Protein AF-A0A0B1TLU8-F1 (afdb_monomer_lite)

Secondary structure (DSSP, 8-state):
--S-HHHHHHHHS---TT--STTHHHHHHHHHHHHHHHHHHHHHH-STTPPPPTT--HHHHHHHHHHHHIIIIIIHHHHHHH-

pLDDT: mean 81.84, std 9.23, range [52.06, 94.0]

Radius of gyration: 17.62 Å; chains: 1; bounding box: 36×38×36 Å

Foldseek 3Di:
DQPDPPLVCCVVPPDCVPPDDPCPVVVSVVVSVCVVVVLVVVCVVDDPSPDDDPPPCVVSVVVVVVVCCCCVPPVVVVVVVVD

Sequence (83 aa):
MYFMPGAFFALAFPILNTRSLPGEVFVYYAQHLAIVLVPVYLMHLKGAFEPEKAYDYSWTAFGLCVFLLYHFIFLQGMALITL

Structure (mmCIF, N/CA/C/O backbone):
data_AF-A0A0B1TLU8-F1
#
_entry.id   AF-A0A0B1TLU8-F1
#
loop_
_atom_site.group_PDB
_atom_site.id
_atom_site.type_symbol
_atom_site.label_atom_id
_atom_site.label_alt_id
_atom_site.label_comp_id
_atom_site.label_asym_id
_atom_site.label_entity_id
_atom_site.label_seq_id
_atom_site.pdbx_PDB_ins_code
_atom_site.Cartn_x
_atom_site.Cartn_y
_atom_site.Cartn_z
_atom_site.occupancy
_atom_site.B_iso_or_equiv
_atom_site.auth_seq_id
_atom_site.auth_comp_id
_atom_site.auth_asym_id
_atom_site.auth_atom_id
_atom_site.pdbx_PDB_model_num
ATOM 1 N N . MET A 1 1 ? -6.880 -4.246 5.682 1.00 52.06 1 MET A N 1
ATOM 2 C CA . MET A 1 1 ? -6.964 -4.219 4.200 1.00 52.06 1 MET A CA 1
ATOM 3 C C . MET A 1 1 ? -6.802 -2.789 3.665 1.00 52.06 1 MET A C 1
ATOM 5 O O . MET A 1 1 ? -7.445 -2.422 2.697 1.00 52.06 1 MET A O 1
ATOM 9 N N . TYR A 1 2 ? -5.968 -1.951 4.293 1.00 53.03 2 TYR A N 1
ATOM 10 C CA . TYR A 1 2 ? -6.026 -0.500 4.057 1.00 53.03 2 TYR A CA 1
ATOM 11 C C . TYR A 1 2 ? -4.983 0.021 3.060 1.00 53.03 2 TYR A C 1
ATOM 13 O O . TYR A 1 2 ? -5.152 1.098 2.510 1.00 53.03 2 TYR A O 1
ATOM 21 N N . PHE A 1 3 ? -3.947 -0.767 2.756 1.00 55.50 3 PHE A N 1
ATOM 22 C CA . PHE A 1 3 ? -2.879 -0.390 1.826 1.00 55.50 3 PHE A CA 1
ATOM 23 C C . PHE A 1 3 ? -2.497 -1.560 0.908 1.00 55.50 3 PHE A C 1
ATOM 25 O O . PHE A 1 3 ? -1.361 -2.021 0.896 1.00 55.50 3 PHE A O 1
ATOM 32 N N . MET A 1 4 ? -3.453 -2.053 0.114 1.00 62.00 4 MET A N 1
ATOM 33 C CA . MET A 1 4 ? -3.176 -2.990 -0.991 1.00 62.00 4 MET A CA 1
ATOM 34 C C . MET A 1 4 ? -3.438 -2.414 -2.401 1.00 62.00 4 MET A C 1
ATOM 36 O O . MET A 1 4 ? -3.926 -3.147 -3.260 1.00 62.00 4 MET A O 1
ATOM 40 N N . PRO A 1 5 ? -3.103 -1.146 -2.719 1.00 64.00 5 PRO A N 1
ATOM 41 C CA . PRO A 1 5 ? -3.249 -0.668 -4.093 1.00 64.00 5 PRO A CA 1
ATOM 42 C C . PRO A 1 5 ? -2.297 -1.407 -5.049 1.00 64.00 5 PRO A C 1
ATOM 44 O O . PRO A 1 5 ? -2.681 -1.749 -6.162 1.00 64.00 5 PRO A O 1
ATOM 47 N N . GLY A 1 6 ? -1.075 -1.724 -4.603 1.00 71.31 6 GLY A N 1
ATOM 48 C CA . GLY A 1 6 ? -0.027 -2.280 -5.465 1.00 71.31 6 GLY A CA 1
ATOM 49 C C . GLY A 1 6 ? -0.368 -3.637 -6.086 1.00 71.31 6 GLY A C 1
ATOM 50 O O . GLY A 1 6 ? -0.202 -3.811 -7.288 1.00 71.31 6 GLY A O 1
ATOM 51 N N . ALA A 1 7 ? -0.891 -4.584 -5.298 1.00 80.00 7 ALA A N 1
ATOM 52 C CA . ALA A 1 7 ? -1.215 -5.918 -5.810 1.00 80.00 7 ALA A CA 1
ATOM 53 C C . ALA A 1 7 ? -2.394 -5.892 -6.798 1.00 80.00 7 ALA A C 1
ATOM 55 O O . ALA A 1 7 ? -2.362 -6.578 -7.817 1.00 80.00 7 ALA A O 1
ATOM 56 N N . PHE A 1 8 ? -3.396 -5.049 -6.532 1.00 77.06 8 PHE A N 1
ATOM 57 C CA . PHE A 1 8 ? -4.510 -4.821 -7.451 1.00 77.06 8 PHE A CA 1
ATOM 58 C C . PHE A 1 8 ? -4.049 -4.166 -8.755 1.00 77.06 8 PHE A C 1
ATOM 60 O O . PHE A 1 8 ? -4.405 -4.642 -9.832 1.00 77.06 8 PHE A O 1
ATOM 67 N N . PHE A 1 9 ? -3.225 -3.117 -8.680 1.00 79.62 9 PHE A N 1
ATOM 68 C CA . PHE A 1 9 ? -2.701 -2.454 -9.875 1.00 79.62 9 PHE A CA 1
ATOM 69 C C . PHE A 1 9 ? -1.784 -3.356 -10.695 1.00 79.62 9 PHE A C 1
ATOM 71 O O . PHE A 1 9 ? -1.833 -3.294 -11.915 1.00 79.62 9 PHE A O 1
ATOM 78 N N . ALA A 1 10 ? -1.010 -4.232 -10.060 1.00 81.25 10 ALA A N 1
ATOM 79 C CA . ALA A 1 10 ? -0.187 -5.212 -10.759 1.00 81.25 10 ALA A CA 1
ATOM 80 C C . ALA A 1 10 ? -1.019 -6.286 -11.491 1.00 81.25 10 ALA A C 1
ATOM 82 O O . ALA A 1 10 ? -0.630 -6.741 -12.563 1.00 81.25 10 ALA A O 1
ATOM 83 N N . LEU A 1 11 ? -2.190 -6.667 -10.965 1.00 82.00 11 LEU A N 1
ATOM 84 C CA . LEU A 1 11 ? -3.120 -7.545 -11.687 1.00 82.00 11 LEU A CA 1
ATOM 85 C C . LEU A 1 11 ? -3.838 -6.813 -12.834 1.00 82.00 11 LEU A C 1
ATOM 87 O O . LEU A 1 11 ? -4.028 -7.403 -13.896 1.00 82.00 11 LEU A O 1
ATOM 91 N N . ALA A 1 12 ? -4.222 -5.546 -12.636 1.00 83.38 12 ALA A N 1
ATOM 92 C CA . ALA A 1 12 ? -4.926 -4.739 -13.639 1.00 83.38 12 ALA A CA 1
ATOM 93 C C . ALA A 1 12 ? -4.013 -4.253 -14.781 1.00 83.38 12 ALA A C 1
ATOM 95 O O . ALA A 1 12 ? -4.418 -4.251 -15.942 1.00 83.38 12 ALA A O 1
ATOM 96 N N . PHE A 1 13 ? -2.778 -3.866 -14.457 1.00 83.75 13 PHE A N 1
ATOM 97 C CA . PHE A 1 13 ? -1.761 -3.365 -15.381 1.00 83.75 13 PHE A CA 1
ATOM 98 C C . PHE A 1 13 ? -0.481 -4.204 -15.250 1.00 83.75 13 PHE A C 1
ATOM 100 O O . PHE A 1 13 ? 0.495 -3.776 -14.625 1.00 83.75 13 PHE A O 1
ATOM 107 N N . PRO A 1 14 ? -0.474 -5.423 -15.812 1.00 81.12 14 PRO A N 1
ATOM 108 C CA . PRO A 1 14 ? 0.635 -6.344 -15.641 1.00 81.12 14 PRO A CA 1
ATOM 109 C C . PRO A 1 14 ? 1.860 -5.894 -16.444 1.00 81.12 14 PRO A C 1
ATOM 111 O O . PRO A 1 14 ? 1.813 -5.734 -17.664 1.00 81.12 14 PRO A O 1
ATOM 114 N N . ILE A 1 15 ? 2.996 -5.739 -15.763 1.00 76.44 15 ILE A N 1
ATOM 115 C CA . ILE A 1 15 ? 4.283 -5.445 -16.405 1.00 76.44 15 ILE A CA 1
ATOM 116 C C . ILE A 1 15 ? 4.977 -6.777 -16.690 1.00 76.44 15 ILE A C 1
ATOM 118 O O . ILE A 1 15 ? 5.677 -7.333 -15.842 1.00 76.44 15 ILE A O 1
ATOM 122 N N . LEU A 1 16 ? 4.745 -7.304 -17.892 1.00 79.00 16 LEU A N 1
ATOM 123 C CA . LEU A 1 16 ? 5.315 -8.580 -18.346 1.00 79.00 16 LEU A CA 1
ATOM 124 C C . LEU A 1 16 ? 6.543 -8.403 -19.249 1.00 79.00 16 LEU A C 1
ATOM 126 O O . LEU A 1 16 ? 7.265 -9.364 -19.485 1.00 79.00 16 LEU A O 1
ATOM 130 N N . ASN A 1 17 ? 6.816 -7.177 -19.708 1.00 76.50 17 ASN A N 1
ATOM 131 C CA . ASN A 1 17 ? 7.875 -6.868 -20.680 1.00 76.50 17 ASN A CA 1
ATOM 132 C C . ASN A 1 17 ? 9.299 -7.204 -20.205 1.00 76.50 17 ASN A C 1
ATOM 134 O O . ASN A 1 17 ? 10.211 -7.275 -21.018 1.00 76.50 17 ASN A O 1
ATOM 138 N N . THR A 1 18 ? 9.502 -7.392 -18.901 1.00 74.69 18 THR A N 1
ATOM 139 C CA . THR A 1 18 ? 10.801 -7.725 -18.298 1.00 74.69 18 THR A CA 1
ATOM 140 C C . THR A 1 18 ? 10.930 -9.199 -17.906 1.00 74.69 18 THR A C 1
ATOM 142 O O . THR A 1 18 ? 11.972 -9.589 -17.384 1.00 74.69 18 THR A O 1
ATOM 145 N N . ARG A 1 19 ? 9.894 -10.020 -18.135 1.00 75.31 19 ARG A N 1
ATOM 146 C CA . ARG A 1 19 ? 9.843 -11.434 -17.725 1.00 75.31 19 ARG A CA 1
ATOM 147 C C . A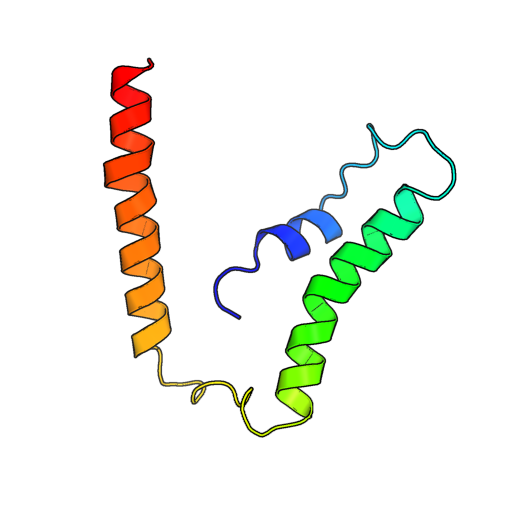RG A 1 19 ? 10.085 -12.351 -18.917 1.00 75.31 19 ARG A C 1
ATOM 149 O O . ARG A 1 19 ? 9.149 -12.721 -19.624 1.00 75.31 19 ARG A O 1
ATOM 156 N N . SER A 1 20 ? 11.349 -12.688 -19.144 1.00 73.94 20 SER A N 1
ATOM 157 C CA . SER A 1 20 ? 11.798 -13.434 -20.328 1.00 73.94 20 SER A CA 1
ATOM 158 C C . SER A 1 20 ? 11.976 -14.932 -20.076 1.00 73.94 20 SER A C 1
ATOM 160 O O . SER A 1 20 ? 12.123 -15.689 -21.038 1.00 73.94 20 SER A O 1
ATOM 162 N N . LEU A 1 21 ? 11.992 -15.380 -18.814 1.00 81.88 21 LEU A N 1
ATOM 163 C CA . LEU A 1 21 ? 12.186 -16.794 -18.492 1.00 81.88 21 LEU A CA 1
ATOM 164 C C . LEU A 1 21 ? 10.850 -17.557 -18.468 1.00 81.88 21 LEU A C 1
ATOM 166 O O . LEU A 1 21 ? 9.815 -17.024 -18.044 1.00 81.88 21 LEU A O 1
ATOM 170 N N . PRO A 1 22 ? 10.853 -18.838 -18.882 1.00 77.56 22 PRO A N 1
ATOM 171 C CA . PRO A 1 22 ? 9.657 -19.665 -18.832 1.00 77.56 22 PRO A CA 1
ATOM 172 C C . PRO A 1 22 ? 9.173 -19.812 -17.382 1.00 77.56 22 PRO A C 1
ATOM 174 O O . PRO A 1 22 ? 9.922 -20.219 -16.499 1.00 77.56 22 PRO A O 1
ATOM 177 N N . GLY A 1 23 ? 7.903 -19.479 -17.136 1.00 81.19 23 GLY A N 1
ATOM 178 C CA . GLY A 1 23 ? 7.254 -19.617 -15.826 1.00 81.19 23 GLY A CA 1
ATOM 179 C C . GLY A 1 23 ? 7.226 -18.352 -14.960 1.00 81.19 23 GLY A C 1
ATOM 180 O O . GLY A 1 23 ? 6.415 -18.279 -14.038 1.00 81.19 23 GLY A O 1
ATOM 181 N N . GLU A 1 24 ? 7.997 -17.310 -15.276 1.00 85.81 24 GLU A N 1
ATOM 182 C CA . GLU A 1 24 ? 7.989 -16.063 -14.489 1.00 85.81 24 GLU A CA 1
ATOM 183 C C . GLU A 1 24 ? 6.654 -15.323 -14.550 1.00 85.81 24 GLU A C 1
ATOM 185 O O . GLU A 1 24 ? 6.247 -14.684 -13.577 1.00 85.81 24 GLU A O 1
ATOM 190 N N . VAL A 1 25 ? 5.960 -15.414 -15.685 1.00 84.25 25 VAL A N 1
ATOM 191 C CA . VAL A 1 25 ? 4.614 -14.857 -15.862 1.00 84.25 25 VAL A CA 1
ATOM 192 C C . VAL A 1 25 ? 3.604 -15.623 -15.009 1.00 84.25 25 VAL A C 1
ATOM 194 O O . VAL A 1 25 ? 2.753 -15.019 -14.370 1.00 84.25 25 VAL A O 1
ATOM 197 N N . PHE A 1 26 ? 3.717 -16.948 -14.919 1.00 86.94 26 PHE A N 1
ATOM 198 C CA . PHE A 1 26 ? 2.837 -17.733 -14.055 1.00 86.94 26 PHE A CA 1
ATOM 199 C C . PHE A 1 26 ? 3.065 -17.394 -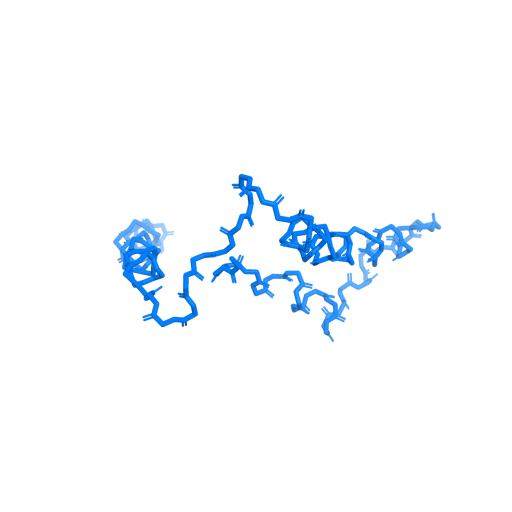12.578 1.00 86.94 26 PHE A C 1
ATOM 201 O O . PHE A 1 26 ? 2.117 -17.081 -11.856 1.00 86.94 26 PHE A O 1
ATOM 208 N N . VAL A 1 27 ? 4.330 -17.383 -12.145 1.00 88.81 27 VAL A N 1
ATOM 209 C CA . VAL A 1 27 ? 4.701 -17.032 -10.768 1.00 88.81 27 VAL A CA 1
ATOM 210 C C . VAL A 1 27 ? 4.273 -15.601 -10.433 1.00 88.81 27 VAL A C 1
ATOM 212 O O . VAL A 1 27 ? 3.799 -15.367 -9.324 1.00 88.81 27 VAL A O 1
ATOM 215 N N . TYR A 1 28 ? 4.348 -14.664 -11.389 1.00 88.50 28 TYR A N 1
ATOM 216 C CA . TYR A 1 28 ? 3.825 -13.304 -11.230 1.00 88.50 28 TYR A CA 1
ATOM 217 C C . TYR A 1 28 ? 2.374 -13.304 -10.760 1.00 88.50 28 TYR A C 1
ATOM 219 O O . TYR A 1 28 ? 2.063 -12.763 -9.698 1.00 88.50 28 TYR A O 1
ATOM 227 N N . TYR A 1 29 ? 1.495 -13.916 -11.553 1.00 86.75 29 TYR A N 1
ATOM 228 C CA . TYR A 1 29 ? 0.066 -13.907 -11.288 1.00 86.75 29 TYR A CA 1
ATOM 229 C C . TYR A 1 29 ? -0.258 -14.707 -10.032 1.00 86.75 29 TYR A C 1
ATOM 231 O O . TYR A 1 29 ? -1.043 -14.237 -9.213 1.00 86.75 29 TYR A O 1
ATOM 239 N N . ALA A 1 30 ? 0.394 -15.855 -9.824 1.00 89.69 30 ALA A N 1
ATOM 240 C CA . ALA A 1 30 ? 0.204 -16.668 -8.627 1.00 89.69 30 ALA A CA 1
ATOM 241 C C . ALA A 1 30 ? 0.551 -15.896 -7.342 1.00 89.69 30 ALA A C 1
ATOM 243 O O . ALA A 1 30 ? -0.215 -15.926 -6.379 1.00 89.69 30 ALA A O 1
ATOM 244 N N . GLN A 1 31 ? 1.664 -15.156 -7.333 1.00 89.50 31 GLN A N 1
ATOM 245 C CA . GLN A 1 31 ? 2.070 -14.346 -6.181 1.00 89.50 31 GLN A CA 1
ATOM 246 C C . GLN A 1 31 ? 1.101 -13.192 -5.920 1.00 89.50 31 GLN A C 1
ATOM 248 O O . GLN A 1 31 ? 0.674 -12.993 -4.784 1.00 89.50 31 GLN A O 1
ATOM 253 N N . HIS A 1 32 ? 0.713 -12.452 -6.959 1.00 86.88 32 HIS A N 1
ATOM 254 C CA . HIS A 1 32 ? -0.206 -11.323 -6.800 1.00 86.88 32 HIS A CA 1
ATOM 255 C C . HIS A 1 32 ? -1.598 -11.777 -6.359 1.00 86.88 32 HIS A C 1
ATOM 257 O O . HIS A 1 32 ? -2.213 -11.143 -5.502 1.00 86.88 32 HIS A O 1
ATOM 263 N N . LEU A 1 33 ? -2.058 -12.919 -6.869 1.00 88.25 33 LEU A N 1
ATOM 264 C CA . LEU A 1 33 ? -3.292 -13.552 -6.426 1.00 88.25 33 LEU A CA 1
ATOM 265 C C . LEU A 1 33 ? -3.200 -13.987 -4.955 1.00 88.25 33 LEU A C 1
ATOM 267 O O . LEU A 1 33 ? -4.120 -13.722 -4.185 1.00 88.25 33 LEU A O 1
ATOM 271 N N . ALA A 1 34 ? -2.089 -14.602 -4.538 1.00 89.19 34 ALA A N 1
ATOM 272 C CA . ALA A 1 34 ? -1.887 -15.028 -3.154 1.00 89.19 34 ALA A CA 1
ATOM 273 C C . ALA A 1 34 ? -1.909 -13.844 -2.173 1.00 89.19 34 ALA A C 1
ATOM 275 O O . ALA A 1 34 ? -2.546 -13.936 -1.125 1.00 89.19 34 ALA A O 1
ATOM 276 N N . ILE A 1 35 ? -1.293 -12.712 -2.533 1.00 89.00 35 ILE A N 1
ATOM 277 C CA . ILE A 1 35 ? -1.307 -11.488 -1.714 1.00 89.00 35 ILE A CA 1
ATOM 278 C C . ILE A 1 35 ? -2.741 -10.997 -1.460 1.00 89.00 35 ILE A C 1
ATOM 280 O O . ILE A 1 35 ? -3.026 -10.499 -0.374 1.00 89.00 35 ILE A O 1
ATOM 284 N N . VAL A 1 36 ? -3.652 -11.163 -2.423 1.00 85.62 36 VAL A N 1
ATOM 285 C CA . VAL A 1 36 ? -5.063 -10.765 -2.278 1.00 85.62 36 VAL A CA 1
ATOM 286 C C . VAL A 1 36 ? -5.888 -11.837 -1.559 1.00 85.62 36 VAL A C 1
ATOM 288 O O . VAL A 1 36 ? -6.677 -11.513 -0.673 1.00 85.62 36 VAL A O 1
ATOM 291 N N . LEU A 1 37 ? -5.717 -13.114 -1.908 1.00 86.56 37 LEU A N 1
ATOM 292 C CA . LEU A 1 37 ? -6.563 -14.202 -1.408 1.00 86.56 37 LEU A CA 1
ATOM 293 C C . LEU A 1 37 ? -6.248 -14.611 0.033 1.00 86.56 37 LEU A C 1
ATOM 295 O O . LEU A 1 37 ? -7.172 -14.885 0.797 1.00 86.56 37 LEU A O 1
ATOM 299 N N . VAL A 1 38 ? -4.973 -14.640 0.423 1.00 87.50 38 VAL A N 1
ATOM 300 C CA . VAL A 1 38 ? -4.552 -15.043 1.776 1.00 87.50 38 VAL A CA 1
ATOM 301 C C . VAL A 1 38 ? -5.218 -14.202 2.875 1.00 87.50 38 VAL A C 1
ATOM 303 O O . VAL A 1 38 ? -5.819 -14.797 3.769 1.00 87.50 38 VAL A O 1
ATOM 306 N N . PRO A 1 39 ? -5.197 -12.855 2.850 1.00 81.25 39 PRO A N 1
ATOM 307 C CA . PRO A 1 39 ? -5.847 -12.067 3.896 1.00 81.25 39 PRO A CA 1
ATOM 308 C C . PRO A 1 39 ? -7.372 -12.234 3.902 1.00 81.25 39 PRO A C 1
ATOM 310 O O . PRO A 1 39 ? -7.964 -12.241 4.976 1.00 81.25 39 PRO A O 1
ATOM 313 N N . VAL A 1 40 ? -8.013 -12.418 2.741 1.00 82.94 40 VAL A N 1
ATOM 314 C CA . VAL A 1 40 ? -9.460 -12.700 2.657 1.00 82.94 40 VAL A CA 1
ATOM 315 C C . VAL A 1 40 ? -9.790 -14.041 3.309 1.00 82.94 40 VAL A C 1
ATOM 317 O O . VAL A 1 40 ? -10.735 -14.136 4.092 1.00 82.94 40 VAL A O 1
ATOM 320 N N . TYR A 1 41 ? -8.978 -15.062 3.046 1.00 84.81 41 TYR A N 1
ATOM 321 C CA . TYR A 1 41 ? -9.122 -16.375 3.665 1.00 84.81 41 TYR A CA 1
ATOM 322 C C . TYR A 1 41 ? -8.910 -16.326 5.187 1.00 84.81 41 TYR A C 1
ATOM 324 O O . TYR A 1 41 ? -9.704 -16.889 5.941 1.00 84.81 41 TYR A O 1
ATOM 332 N N . LEU A 1 42 ? -7.893 -15.596 5.656 1.00 84.31 42 LEU A N 1
ATOM 333 C CA . LEU A 1 42 ? -7.634 -15.407 7.088 1.00 84.31 42 LEU A CA 1
ATOM 334 C C . LEU A 1 42 ? -8.772 -14.652 7.792 1.00 84.31 42 LEU A C 1
ATOM 336 O O . LEU A 1 42 ? -9.163 -15.035 8.893 1.00 84.31 42 LEU A O 1
ATOM 340 N N . MET A 1 43 ? -9.355 -13.637 7.144 1.00 82.12 43 MET A N 1
ATOM 341 C CA . MET A 1 43 ? -10.544 -12.941 7.654 1.00 82.12 43 MET A CA 1
ATOM 342 C C . MET A 1 43 ? -11.769 -13.869 7.730 1.00 82.12 43 MET A C 1
ATOM 344 O O . MET A 1 43 ? -12.566 -13.759 8.661 1.00 82.12 43 MET A O 1
ATOM 348 N N . HIS A 1 44 ? -11.915 -14.810 6.789 1.00 80.62 44 HIS A N 1
ATOM 349 C CA . HIS A 1 44 ? -13.018 -15.776 6.783 1.00 80.62 44 HIS A CA 1
ATOM 350 C C . HIS A 1 44 ? -12.914 -16.821 7.908 1.00 80.62 44 HIS A C 1
ATOM 352 O O . HIS A 1 44 ? -13.937 -17.235 8.451 1.00 80.62 44 HIS A O 1
ATOM 358 N N . LEU A 1 45 ? -11.698 -17.238 8.282 1.00 83.31 45 LEU A N 1
ATOM 359 C CA . LEU A 1 45 ? -11.469 -18.204 9.367 1.00 83.31 45 LEU A CA 1
ATOM 360 C C . LEU A 1 45 ? -11.910 -17.685 10.750 1.00 83.31 45 LEU A C 1
ATOM 362 O O . LEU A 1 45 ? -12.257 -18.502 11.600 1.00 83.31 45 LEU A O 1
ATOM 366 N N . LYS A 1 46 ? -11.968 -16.354 10.936 1.00 68.69 46 LYS A N 1
ATOM 367 C CA . LYS A 1 46 ? -12.282 -15.647 12.197 1.00 68.69 46 LYS A CA 1
ATOM 368 C C . LYS A 1 46 ? -11.339 -16.021 13.361 1.00 68.69 46 LYS A C 1
ATOM 370 O O . LYS A 1 46 ? -10.618 -17.012 13.322 1.00 68.69 46 LYS A O 1
ATOM 375 N N . GLY A 1 47 ? -11.267 -15.175 14.391 1.00 76.00 47 GLY A N 1
ATOM 376 C CA . GLY A 1 47 ? -10.306 -15.306 15.499 1.00 76.00 47 GLY A CA 1
ATOM 377 C C . GLY A 1 47 ? -9.389 -14.086 15.599 1.00 76.00 47 GLY A C 1
ATOM 378 O O . GLY A 1 47 ? -9.867 -12.961 15.592 1.00 76.00 47 GLY A O 1
ATOM 379 N N . ALA A 1 48 ? -8.067 -14.280 15.653 1.00 72.44 48 ALA A N 1
ATOM 380 C CA . ALA A 1 48 ? -7.099 -13.177 15.780 1.00 72.44 48 ALA A CA 1
ATOM 381 C C . ALA A 1 48 ? -7.022 -12.237 14.554 1.00 72.44 48 ALA A C 1
ATOM 383 O O . ALA A 1 48 ? -6.415 -11.174 14.633 1.00 72.44 48 ALA A O 1
ATOM 384 N N . PHE A 1 49 ? -7.622 -12.631 13.426 1.00 69.62 49 PHE A N 1
ATOM 385 C CA . PHE A 1 49 ? -7.661 -11.866 12.173 1.00 69.62 49 PHE A CA 1
ATOM 386 C C . PHE A 1 49 ? -9.051 -11.289 11.877 1.00 69.62 49 PHE A C 1
ATOM 388 O O . PHE A 1 49 ? -9.364 -10.991 10.723 1.00 69.62 49 PHE A O 1
ATOM 395 N N . GLU A 1 50 ? -9.907 -11.175 12.896 1.00 74.62 50 GLU A N 1
ATOM 396 C CA . GLU A 1 50 ? -11.218 -10.559 12.733 1.00 74.62 50 GLU A CA 1
ATOM 397 C C . GLU A 1 50 ? -11.049 -9.0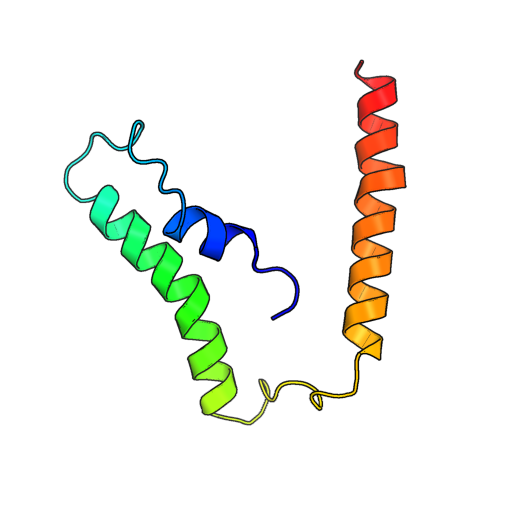79 12.348 1.00 74.62 50 GLU A C 1
ATOM 399 O O . GLU A 1 50 ? -10.368 -8.333 13.057 1.00 74.62 50 GLU A O 1
ATOM 404 N N . PRO A 1 51 ? -11.600 -8.649 11.197 1.00 70.00 51 PRO A N 1
ATOM 405 C CA . PRO A 1 51 ? -11.506 -7.259 10.792 1.00 70.00 51 PRO A CA 1
ATOM 406 C C . PRO A 1 51 ? -12.285 -6.378 11.770 1.00 70.00 51 PRO A C 1
ATOM 408 O O . PRO A 1 51 ? -13.293 -6.789 12.347 1.00 70.00 51 PRO A O 1
ATOM 411 N N . G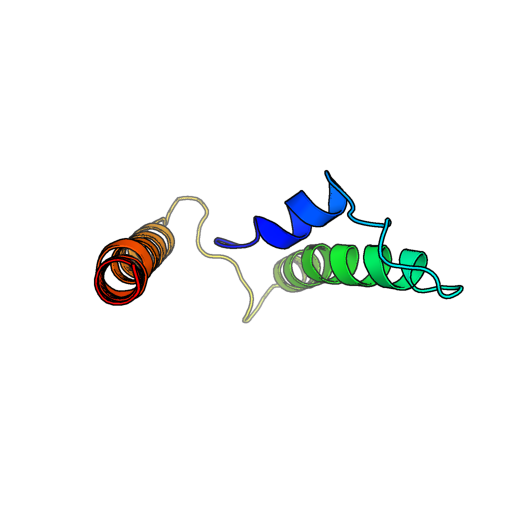LU A 1 52 ? -11.829 -5.138 11.926 1.00 72.25 52 GLU A N 1
ATOM 412 C CA . GLU A 1 52 ? -12.565 -4.121 12.671 1.00 72.25 52 GLU A CA 1
ATOM 413 C C . GLU A 1 52 ? -13.987 -3.966 12.126 1.00 72.25 52 GLU A C 1
ATOM 415 O O . GLU A 1 52 ? -14.273 -4.251 10.957 1.00 72.25 52 GLU A O 1
ATOM 420 N N . LYS A 1 53 ? -14.898 -3.502 12.989 1.00 79.62 53 LYS A N 1
ATOM 421 C CA . LYS A 1 53 ? -16.276 -3.216 12.581 1.00 79.62 53 LYS A CA 1
ATOM 422 C C . LYS A 1 53 ? -16.236 -2.294 11.365 1.00 79.62 53 LYS A C 1
ATOM 424 O O . LYS A 1 53 ? -15.529 -1.297 11.382 1.00 79.62 53 LYS A O 1
ATOM 429 N N . ALA A 1 54 ? -17.046 -2.583 10.348 1.00 69.94 54 ALA A N 1
ATOM 430 C CA . ALA A 1 54 ? -17.0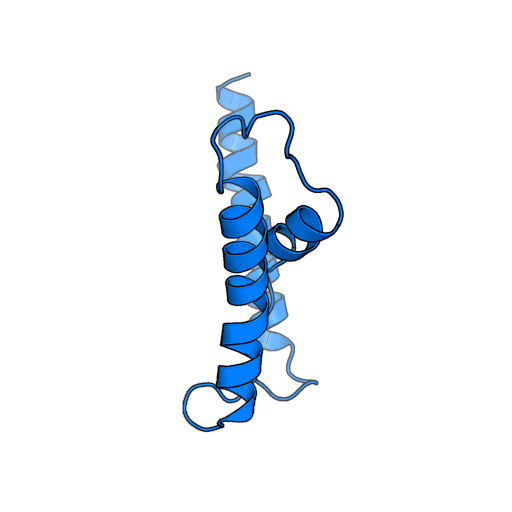20 -1.865 9.068 1.00 69.94 54 ALA A CA 1
ATOM 431 C C . ALA A 1 54 ? -17.240 -0.339 9.169 1.00 69.94 54 ALA A C 1
ATOM 433 O O . ALA A 1 54 ? -16.976 0.373 8.206 1.00 69.94 54 ALA A O 1
ATOM 434 N N . TYR A 1 55 ? -17.724 0.147 10.316 1.00 74.88 55 TYR A N 1
ATOM 435 C CA . TYR A 1 55 ? -17.972 1.557 10.619 1.00 74.88 55 TYR A CA 1
ATOM 436 C C . TYR A 1 55 ? -16.935 2.187 11.563 1.00 74.88 55 TYR A C 1
ATOM 438 O O . TYR A 1 55 ? -17.038 3.376 11.859 1.00 74.88 55 TYR A O 1
ATOM 446 N N . ASP A 1 56 ? -15.964 1.420 12.063 1.00 81.44 56 ASP A N 1
ATOM 447 C CA . ASP A 1 56 ? -14.862 1.955 12.858 1.00 81.44 56 ASP A CA 1
ATOM 448 C C . ASP A 1 56 ? -13.684 2.278 11.939 1.00 81.44 56 ASP A C 1
ATOM 450 O O . ASP A 1 56 ? -12.915 1.413 11.524 1.00 81.44 56 ASP A O 1
ATOM 454 N N . TYR A 1 57 ? -13.571 3.556 11.586 1.00 79.25 57 TYR A N 1
ATOM 455 C CA . TYR A 1 57 ? -12.501 4.054 10.725 1.00 79.25 57 TYR A CA 1
ATOM 456 C C . TYR A 1 57 ? -11.338 4.649 11.516 1.00 79.25 57 TYR A C 1
ATOM 458 O O . TYR A 1 57 ? -10.426 5.200 10.903 1.00 79.25 57 TYR A O 1
ATOM 466 N N . SER A 1 58 ? -11.339 4.557 12.848 1.00 84.75 58 SER A N 1
ATOM 467 C CA . SER A 1 58 ? -10.362 5.242 13.704 1.00 84.75 58 SER A CA 1
ATOM 468 C C . SER A 1 58 ? -8.924 4.857 13.339 1.00 84.75 58 SER A C 1
ATOM 470 O O . SER A 1 58 ? -8.077 5.722 13.108 1.00 84.75 58 SER A O 1
ATOM 472 N N . TRP A 1 59 ? -8.670 3.558 13.169 1.00 82.44 59 TRP A N 1
ATOM 473 C CA . TRP A 1 59 ? -7.364 3.035 12.762 1.00 82.44 59 TRP A CA 1
ATOM 474 C C . TRP A 1 59 ? -7.034 3.283 11.294 1.00 82.44 59 TRP A C 1
ATOM 476 O O . TRP A 1 59 ? -5.874 3.521 10.954 1.00 82.44 59 TRP A O 1
ATOM 486 N N . THR A 1 60 ? -8.047 3.298 10.426 1.00 83.38 60 THR A N 1
ATOM 487 C CA . THR A 1 60 ? -7.873 3.650 9.010 1.00 83.38 60 THR A CA 1
ATOM 488 C C . THR A 1 60 ? -7.420 5.099 8.866 1.00 83.38 60 THR A C 1
ATOM 490 O O . THR A 1 60 ? -6.443 5.381 8.173 1.00 83.38 60 THR A O 1
ATOM 493 N N . ALA A 1 61 ? -8.105 6.015 9.553 1.00 86.19 61 ALA A N 1
ATOM 494 C CA . ALA A 1 61 ? -7.804 7.438 9.553 1.00 86.19 61 ALA A CA 1
ATOM 495 C C . ALA A 1 61 ? -6.426 7.705 10.167 1.00 86.19 61 ALA A C 1
ATOM 497 O O . ALA A 1 61 ? -5.623 8.424 9.576 1.00 86.19 61 ALA A O 1
ATOM 498 N N . PHE A 1 62 ? -6.109 7.069 11.299 1.00 88.75 62 PHE A N 1
ATOM 499 C CA . PHE A 1 62 ? -4.788 7.177 11.914 1.00 88.75 62 PHE A CA 1
ATOM 500 C C . PHE A 1 62 ? -3.672 6.676 10.983 1.00 88.75 62 PHE A C 1
ATOM 502 O O . PHE A 1 62 ? -2.693 7.388 10.755 1.00 88.75 62 PHE A O 1
ATOM 509 N N . GLY A 1 63 ? -3.838 5.490 10.389 1.00 87.31 63 GLY A N 1
ATOM 510 C CA . GLY A 1 63 ? -2.874 4.927 9.442 1.00 87.31 63 GLY A CA 1
ATOM 511 C C . GLY A 1 63 ? -2.674 5.810 8.208 1.00 87.31 63 GLY A C 1
ATOM 512 O O . GLY A 1 63 ? -1.538 6.019 7.782 1.00 87.31 63 GLY A O 1
ATOM 513 N N . LEU A 1 64 ? -3.754 6.389 7.672 1.00 87.50 64 LEU A N 1
ATOM 514 C CA . LEU A 1 64 ? -3.685 7.338 6.561 1.00 87.50 64 LEU A CA 1
ATOM 515 C C . LEU A 1 64 ? -2.935 8.618 6.952 1.00 87.50 64 LEU A C 1
ATOM 517 O O . LEU A 1 64 ? -2.086 9.075 6.190 1.00 87.50 64 LEU A O 1
ATOM 521 N N . CYS A 1 65 ? -3.194 9.173 8.138 1.00 90.75 65 CYS A N 1
ATOM 522 C CA . CYS A 1 65 ? -2.467 10.337 8.644 1.00 90.75 65 CYS A CA 1
ATOM 523 C C . CYS A 1 65 ? -0.962 10.059 8.754 1.00 90.75 65 CYS A C 1
ATOM 525 O O . CYS A 1 65 ? -0.160 10.850 8.264 1.00 90.75 65 CYS A O 1
ATOM 527 N N . VAL A 1 66 ? -0.566 8.919 9.330 1.00 91.00 66 VAL A N 1
ATOM 528 C CA . VAL A 1 66 ? 0.852 8.525 9.425 1.00 91.00 66 VAL A CA 1
ATOM 529 C C . VAL A 1 66 ? 1.470 8.349 8.035 1.00 91.00 66 VAL A C 1
ATOM 531 O O . VAL A 1 66 ? 2.570 8.843 7.782 1.00 91.00 66 VAL A O 1
ATOM 534 N N . PHE A 1 67 ? 0.755 7.699 7.113 1.00 88.38 67 PHE A N 1
ATOM 535 C CA . PHE A 1 67 ? 1.205 7.515 5.734 1.00 88.38 67 PHE A CA 1
ATOM 536 C C . PHE A 1 67 ? 1.437 8.854 5.018 1.00 88.38 67 PHE A C 1
ATOM 538 O O . PHE A 1 67 ? 2.474 9.035 4.374 1.00 88.38 67 PHE A O 1
ATOM 545 N N . LEU A 1 68 ? 0.504 9.800 5.156 1.00 90.06 68 LEU A N 1
ATOM 546 C CA . LEU A 1 68 ? 0.615 11.138 4.575 1.00 90.06 68 LEU A CA 1
ATOM 547 C C . LEU A 1 68 ? 1.782 11.917 5.183 1.00 90.06 68 LEU A C 1
ATOM 549 O O . LEU A 1 68 ? 2.568 12.498 4.439 1.00 90.06 68 LEU A O 1
ATOM 553 N N . LEU A 1 69 ? 1.947 11.888 6.507 1.00 94.00 69 LEU A N 1
ATOM 554 C CA . LEU A 1 69 ? 3.070 12.548 7.177 1.00 94.00 69 LEU A CA 1
ATOM 555 C C . LEU A 1 69 ? 4.417 12.003 6.687 1.00 94.00 69 LEU A C 1
ATOM 557 O O . LEU A 1 69 ? 5.316 12.784 6.384 1.00 94.00 69 LEU A O 1
ATOM 561 N N . TYR A 1 70 ? 4.549 10.683 6.538 1.00 91.50 70 TYR A N 1
ATOM 562 C CA . TYR A 1 70 ? 5.766 10.076 5.996 1.00 91.50 70 TYR A CA 1
ATOM 563 C C . TYR A 1 70 ? 6.079 10.567 4.572 1.00 91.50 70 TYR A C 1
ATOM 565 O O . TYR A 1 70 ? 7.219 10.928 4.278 1.00 91.50 70 TYR A O 1
ATOM 573 N N . HIS A 1 71 ? 5.074 10.651 3.697 1.00 91.12 71 HIS A N 1
ATOM 574 C CA . HIS A 1 71 ? 5.283 11.103 2.319 1.00 91.12 71 HIS A CA 1
ATOM 575 C C . HIS A 1 71 ? 5.587 12.603 2.233 1.00 91.12 71 HIS A C 1
ATOM 577 O O . HIS A 1 71 ? 6.540 12.998 1.567 1.00 91.12 71 HIS A O 1
ATOM 583 N N . PHE A 1 72 ? 4.814 13.443 2.920 1.00 91.44 72 PHE A N 1
ATOM 584 C CA . PHE A 1 72 ? 4.914 14.899 2.788 1.00 91.44 72 PHE A CA 1
ATOM 585 C C . PHE A 1 72 ? 6.019 15.538 3.626 1.00 91.44 72 PHE A C 1
ATOM 587 O O . PHE A 1 72 ? 6.465 16.630 3.286 1.00 91.44 72 PHE A O 1
ATOM 594 N N . ILE A 1 73 ? 6.457 14.902 4.712 1.00 91.81 73 ILE A N 1
ATOM 595 C CA . ILE A 1 73 ? 7.544 15.435 5.540 1.00 91.81 73 ILE A CA 1
ATOM 596 C C . ILE A 1 73 ? 8.853 14.763 5.151 1.00 91.81 73 ILE A C 1
ATOM 598 O O . ILE A 1 73 ? 9.802 15.439 4.761 1.00 91.81 73 ILE A O 1
ATOM 602 N N . PHE A 1 74 ? 8.910 13.432 5.239 1.00 91.38 74 PHE A N 1
ATOM 603 C CA . PHE A 1 74 ? 10.170 12.718 5.072 1.00 91.38 74 PHE A CA 1
ATOM 604 C C . PHE A 1 74 ? 10.542 12.564 3.599 1.00 91.38 74 PHE A C 1
ATOM 606 O O . PHE A 1 74 ? 11.580 13.071 3.180 1.00 91.38 74 PHE A O 1
ATOM 613 N N . LEU A 1 75 ? 9.697 11.910 2.796 1.00 90.56 75 LEU A N 1
ATOM 614 C CA . LEU A 1 75 ? 10.025 11.670 1.386 1.00 90.56 75 LEU A CA 1
ATOM 615 C C . LEU A 1 75 ? 10.126 12.977 0.594 1.00 90.56 75 LEU A C 1
ATOM 617 O O . LEU A 1 75 ? 11.094 13.165 -0.138 1.00 90.56 75 LEU A O 1
ATOM 621 N N . GLN A 1 76 ? 9.179 13.897 0.779 1.00 91.00 76 GLN A N 1
ATOM 622 C CA . GLN A 1 76 ? 9.213 15.199 0.114 1.00 91.00 76 GLN A CA 1
ATOM 623 C C . GLN A 1 76 ? 10.402 16.053 0.576 1.00 91.00 76 GLN A C 1
ATOM 625 O O . GLN A 1 76 ? 11.042 16.695 -0.252 1.00 91.00 76 GLN A O 1
ATOM 630 N N . GLY A 1 77 ? 10.732 16.052 1.873 1.00 92.25 77 GLY A N 1
ATOM 631 C CA . GLY A 1 77 ? 11.899 16.769 2.389 1.00 92.25 77 GLY A CA 1
ATOM 632 C C . GLY A 1 77 ? 13.208 16.225 1.815 1.00 92.25 77 GLY A C 1
ATOM 633 O O . GLY A 1 77 ? 14.036 16.995 1.337 1.00 92.25 77 GLY A O 1
ATOM 634 N N . MET A 1 78 ? 13.362 14.899 1.784 1.00 92.50 78 MET A N 1
ATOM 635 C CA . MET A 1 78 ? 14.507 14.241 1.148 1.00 92.50 78 MET A CA 1
ATOM 636 C C . MET A 1 78 ? 14.599 14.587 -0.337 1.00 92.50 78 MET A C 1
ATOM 638 O O . MET A 1 78 ? 15.682 14.934 -0.805 1.00 92.50 78 MET A O 1
ATOM 642 N N . ALA A 1 79 ? 13.475 14.547 -1.059 1.00 91.38 79 ALA A N 1
ATOM 643 C CA . ALA A 1 79 ? 13.426 14.904 -2.470 1.00 91.38 79 ALA A CA 1
ATOM 644 C C . ALA A 1 79 ? 13.921 16.336 -2.70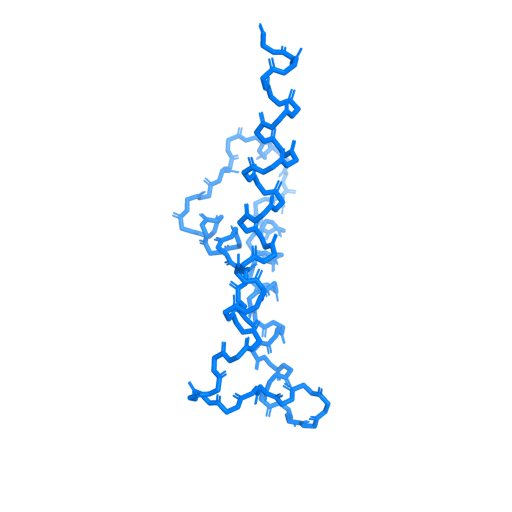1 1.00 91.38 79 ALA A C 1
ATOM 646 O O . ALA A 1 79 ? 14.779 16.528 -3.545 1.00 91.38 79 ALA A O 1
ATOM 647 N N . LEU A 1 80 ? 13.481 17.319 -1.908 1.00 93.81 80 LEU A N 1
ATOM 648 C CA . LEU A 1 80 ? 13.942 18.711 -2.032 1.00 93.81 80 LEU A CA 1
ATOM 649 C C . LEU A 1 80 ? 15.446 18.901 -1.776 1.00 93.81 80 LEU A C 1
ATOM 651 O O . LEU A 1 80 ? 16.018 19.862 -2.271 1.00 93.81 80 LEU A O 1
ATOM 655 N N . ILE A 1 81 ? 16.078 18.023 -0.993 1.00 93.88 81 ILE A N 1
ATOM 656 C CA . ILE A 1 81 ? 17.524 18.070 -0.713 1.00 93.88 81 ILE A CA 1
ATOM 657 C C . ILE A 1 81 ? 18.336 17.381 -1.822 1.00 93.88 81 ILE A C 1
ATOM 659 O O . ILE A 1 81 ? 19.503 17.706 -2.023 1.00 93.88 81 ILE A O 1
ATOM 663 N N . THR A 1 82 ? 17.747 16.398 -2.508 1.00 86.38 82 THR A N 1
ATOM 664 C CA . THR A 1 82 ? 18.417 15.612 -3.563 1.00 86.38 82 THR A CA 1
ATOM 665 C C . THR A 1 82 ? 18.127 16.096 -4.984 1.00 86.38 82 THR A C 1
ATOM 667 O O . THR A 1 82 ? 18.711 15.552 -5.922 1.00 86.38 82 THR A O 1
ATOM 670 N N . LEU A 1 83 ? 17.253 17.094 -5.138 1.00 65.38 83 LEU A N 1
ATOM 671 C CA . LEU A 1 83 ? 16.934 17.781 -6.393 1.00 65.38 83 LEU A CA 1
ATOM 672 C C . LEU A 1 83 ? 17.814 19.025 -6.547 1.00 65.38 83 LEU A C 1
ATOM 674 O O . LEU A 1 83 ? 18.299 19.245 -7.678 1.00 65.38 83 LEU A O 1
#

Organism: Oesophagostomum dentatum (NCBI:txid61180)

InterPro domains:
  IPR026508 Transmembrane protein 164 [PTHR20948] (1-82)
  IPR059250 TMEM164-like [PF14808] (2-74)